Protein AF-A0A7X6AQM2-F1 (afdb_monomer)

Structure (mmCIF, N/CA/C/O backbone):
data_AF-A0A7X6AQM2-F1
#
_entry.id   AF-A0A7X6AQM2-F1
#
loop_
_atom_site.group_PDB
_atom_site.id
_atom_site.type_symbol
_atom_site.label_atom_id
_atom_site.label_alt_id
_atom_site.label_comp_id
_atom_site.label_asym_id
_atom_site.label_entity_id
_atom_site.label_seq_id
_atom_site.pdbx_PDB_ins_code
_atom_site.Cartn_x
_atom_site.Cartn_y
_atom_site.Cartn_z
_atom_site.occupancy
_atom_site.B_iso_or_equiv
_atom_site.auth_seq_id
_atom_site.auth_comp_id
_atom_site.auth_asym_id
_atom_site.auth_atom_id
_atom_site.pdbx_PDB_model_num
ATOM 1 N N . MET A 1 1 ? -16.603 -14.595 1.800 1.00 71.81 1 MET A N 1
ATOM 2 C CA . MET A 1 1 ? -15.869 -15.041 0.578 1.00 71.81 1 MET A CA 1
ATOM 3 C C . MET A 1 1 ? -14.512 -14.341 0.477 1.00 71.81 1 MET A C 1
ATOM 5 O O . MET A 1 1 ? -14.464 -13.124 0.649 1.00 71.81 1 MET A O 1
ATOM 9 N N . VAL A 1 2 ? -13.439 -15.099 0.225 1.00 81.06 2 VAL A N 1
ATOM 10 C CA . VAL A 1 2 ? -12.065 -14.603 0.018 1.00 81.06 2 VAL A CA 1
ATOM 11 C C . VAL A 1 2 ? -11.657 -14.906 -1.423 1.00 81.06 2 VAL A C 1
ATOM 13 O O . VAL A 1 2 ? -11.852 -16.033 -1.872 1.00 81.06 2 VAL A O 1
ATOM 16 N N . ALA A 1 3 ? -11.125 -13.911 -2.126 1.00 84.56 3 ALA A N 1
ATOM 17 C CA . ALA A 1 3 ? -10.468 -14.063 -3.418 1.00 84.56 3 ALA A CA 1
ATOM 18 C C . ALA A 1 3 ? -8.980 -13.736 -3.255 1.00 84.56 3 ALA A C 1
ATOM 20 O O . ALA A 1 3 ? -8.628 -12.808 -2.521 1.00 84.56 3 ALA A O 1
ATOM 21 N N . ILE A 1 4 ? -8.136 -14.530 -3.908 1.00 85.06 4 ILE A N 1
ATOM 22 C CA . ILE A 1 4 ? -6.693 -14.318 -3.991 1.00 85.06 4 ILE A CA 1
ATOM 23 C C . ILE A 1 4 ? -6.397 -14.077 -5.463 1.00 85.06 4 ILE A C 1
ATOM 25 O O . ILE A 1 4 ? -6.748 -14.906 -6.303 1.00 85.06 4 ILE A O 1
ATOM 29 N N . GLU A 1 5 ? -5.827 -12.920 -5.751 1.00 85.31 5 GLU A N 1
ATOM 30 C CA . GLU A 1 5 ? -5.520 -12.441 -7.094 1.00 85.31 5 GLU A CA 1
ATOM 31 C C . GLU A 1 5 ? -4.033 -12.063 -7.121 1.00 85.31 5 GLU A C 1
ATOM 33 O O . GLU A 1 5 ? -3.473 -11.664 -6.094 1.00 85.31 5 GLU A O 1
ATOM 38 N N . ASP A 1 6 ? -3.385 -12.220 -8.272 1.00 83.94 6 ASP A N 1
ATOM 39 C CA . ASP A 1 6 ? -2.012 -11.748 -8.442 1.00 83.94 6 ASP A CA 1
ATOM 40 C C . ASP A 1 6 ? -2.010 -10.217 -8.448 1.00 83.94 6 ASP A C 1
ATOM 42 O O . ASP A 1 6 ? -2.836 -9.590 -9.116 1.00 83.94 6 ASP A O 1
ATOM 46 N N . GLY A 1 7 ? -1.104 -9.616 -7.684 1.00 80.00 7 GLY A N 1
ATOM 47 C CA . GLY A 1 7 ? -0.935 -8.173 -7.635 1.00 80.00 7 GLY A CA 1
ATOM 48 C C . GLY A 1 7 ? -0.160 -7.643 -8.831 1.00 80.00 7 GLY A C 1
ATOM 49 O O . GLY A 1 7 ? 0.799 -8.246 -9.307 1.00 80.00 7 GLY A O 1
ATOM 50 N N . THR A 1 8 ? -0.555 -6.469 -9.307 1.00 86.25 8 THR A N 1
ATOM 51 C CA . THR A 1 8 ? 0.183 -5.733 -10.334 1.00 86.25 8 THR A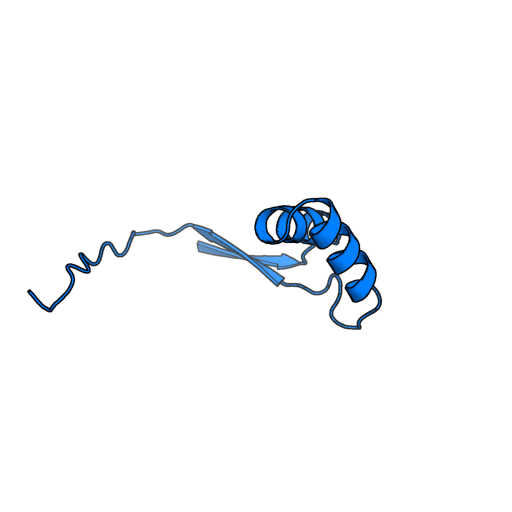 CA 1
ATOM 52 C C . THR A 1 8 ? 1.138 -4.713 -9.712 1.00 86.25 8 THR A C 1
ATOM 54 O O . THR A 1 8 ? 0.944 -4.233 -8.594 1.00 86.25 8 THR A O 1
ATOM 57 N N . ILE A 1 9 ? 2.155 -4.301 -10.475 1.00 85.62 9 ILE A N 1
ATOM 58 C CA . ILE A 1 9 ? 3.067 -3.214 -10.072 1.00 85.62 9 ILE A CA 1
ATOM 59 C C . ILE A 1 9 ? 2.313 -1.893 -9.852 1.00 85.62 9 ILE A C 1
ATOM 61 O O . ILE A 1 9 ? 2.679 -1.106 -8.979 1.00 85.62 9 ILE A O 1
ATOM 65 N N . GLU A 1 10 ? 1.249 -1.645 -10.615 1.00 88.38 10 GLU A N 1
ATOM 66 C CA . GLU A 1 10 ? 0.403 -0.462 -10.442 1.00 88.38 10 GLU A CA 1
ATOM 67 C C . GLU A 1 10 ? -0.317 -0.489 -9.088 1.00 88.38 10 GLU A C 1
ATOM 69 O O . GLU A 1 10 ? -0.252 0.480 -8.331 1.00 88.38 10 GLU A O 1
ATOM 74 N N . GLU A 1 11 ? -0.926 -1.618 -8.724 1.00 87.81 11 GLU A N 1
ATOM 75 C CA . GLU A 1 11 ? -1.576 -1.788 -7.421 1.00 87.81 11 GLU A CA 1
ATOM 76 C C . GLU A 1 11 ? -0.569 -1.705 -6.270 1.00 87.81 11 GLU A C 1
ATOM 78 O O . GLU A 1 11 ? -0.841 -1.051 -5.259 1.00 87.81 11 GLU A O 1
ATOM 83 N N . ALA A 1 12 ? 0.619 -2.292 -6.438 1.00 86.00 12 ALA A N 1
ATOM 84 C CA . ALA A 1 12 ? 1.712 -2.157 -5.482 1.00 86.00 12 ALA A CA 1
ATOM 85 C C . ALA A 1 12 ? 2.139 -0.688 -5.312 1.00 86.00 12 ALA A C 1
ATOM 87 O O . ALA A 1 12 ? 2.376 -0.244 -4.188 1.00 86.00 12 ALA A O 1
ATOM 88 N N . THR A 1 13 ? 2.159 0.094 -6.397 1.00 90.38 13 THR A N 1
ATOM 89 C CA . THR A 1 13 ? 2.468 1.534 -6.372 1.00 90.38 13 THR A CA 1
ATOM 90 C C . THR A 1 13 ? 1.405 2.321 -5.619 1.00 90.38 13 THR A C 1
ATOM 92 O O . THR A 1 13 ? 1.743 3.075 -4.706 1.00 90.38 13 THR A O 1
ATOM 95 N N . ILE A 1 14 ? 0.122 2.100 -5.922 1.00 91.81 14 ILE A N 1
ATOM 96 C CA . ILE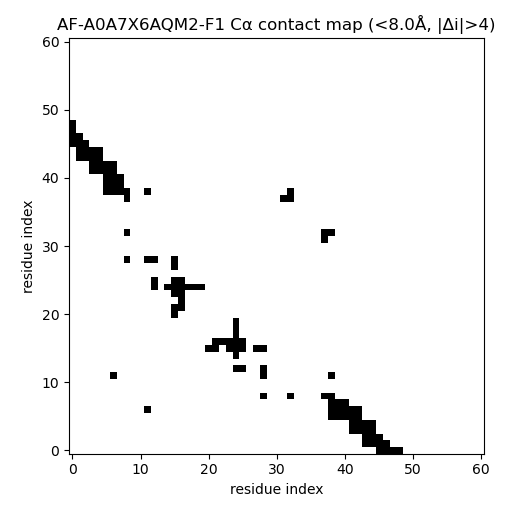 A 1 14 ? -0.998 2.751 -5.223 1.00 91.81 14 ILE A CA 1
ATOM 97 C C . ILE A 1 14 ? -0.937 2.454 -3.720 1.00 91.81 14 ILE A C 1
ATOM 99 O O . ILE A 1 14 ? -1.114 3.345 -2.885 1.00 91.81 14 ILE A O 1
ATOM 103 N N . MET A 1 15 ? -0.657 1.201 -3.356 1.00 89.06 15 MET A N 1
ATOM 104 C CA . MET A 1 15 ? -0.533 0.793 -1.959 1.00 89.06 15 MET A CA 1
ATOM 105 C C . MET A 1 15 ? 0.682 1.435 -1.286 1.00 89.06 15 MET A C 1
ATOM 107 O O . MET A 1 15 ? 0.547 1.999 -0.200 1.00 89.06 15 MET A O 1
ATOM 111 N N . ALA A 1 16 ? 1.852 1.410 -1.924 1.00 91.19 16 ALA A N 1
ATOM 112 C CA . ALA A 1 16 ? 3.063 2.011 -1.378 1.00 91.19 16 ALA A CA 1
ATOM 113 C C . ALA A 1 16 ? 2.887 3.519 -1.143 1.00 91.19 16 ALA A C 1
ATOM 115 O O . ALA A 1 16 ? 3.200 4.005 -0.058 1.00 91.19 16 ALA A O 1
ATOM 116 N N . GLN A 1 17 ? 2.308 4.248 -2.100 1.00 95.25 17 GLN A N 1
ATOM 117 C CA . GLN A 1 17 ? 2.038 5.682 -1.962 1.00 95.25 17 GLN A CA 1
ATOM 118 C C . GLN A 1 17 ? 1.048 5.977 -0.832 1.00 95.25 17 GLN A C 1
ATOM 120 O O . GLN A 1 17 ? 1.261 6.896 -0.043 1.00 95.25 17 GLN A O 1
ATOM 125 N N . ARG A 1 18 ? 0.010 5.147 -0.669 1.00 94.56 18 ARG A N 1
ATOM 126 C CA . ARG A 1 18 ? -0.975 5.310 0.409 1.00 94.56 18 ARG A CA 1
ATOM 127 C C . ARG A 1 18 ? -0.365 5.218 1.811 1.00 94.56 18 ARG A C 1
ATOM 129 O O . ARG A 1 18 ? -0.855 5.888 2.719 1.00 94.56 18 ARG A O 1
ATOM 136 N N . TYR A 1 19 ? 0.651 4.378 2.004 1.00 92.19 19 TYR A N 1
ATOM 137 C CA . TYR A 1 19 ? 1.240 4.123 3.325 1.00 92.19 19 TYR A CA 1
ATOM 138 C C . TYR A 1 19 ? 2.568 4.845 3.571 1.00 92.19 19 TYR A C 1
ATOM 140 O O . TYR A 1 19 ? 2.908 5.087 4.728 1.00 92.19 19 TYR A O 1
ATOM 148 N N . LEU A 1 20 ? 3.309 5.190 2.516 1.00 94.44 20 LEU A N 1
ATOM 149 C CA . LEU A 1 20 ? 4.635 5.810 2.604 1.00 94.44 20 LEU A CA 1
ATOM 150 C C . LEU A 1 20 ? 4.669 7.253 2.071 1.00 94.44 20 LEU A C 1
ATOM 152 O O . LEU A 1 20 ? 5.647 7.957 2.309 1.00 94.44 20 LEU A O 1
ATOM 156 N N . GLY A 1 21 ? 3.612 7.707 1.392 1.00 95.69 21 GLY A N 1
ATOM 157 C CA . GLY A 1 21 ? 3.569 8.978 0.666 1.00 95.69 21 GLY A CA 1
ATOM 158 C C . GLY A 1 21 ? 4.069 8.850 -0.777 1.00 95.69 21 GLY A C 1
ATOM 159 O O . GLY A 1 21 ? 4.748 7.885 -1.123 1.00 95.69 21 GLY A O 1
ATOM 160 N N . ASP A 1 22 ? 3.733 9.824 -1.624 1.00 94.69 22 ASP A N 1
ATOM 161 C CA . ASP A 1 22 ? 3.893 9.724 -3.083 1.00 94.69 22 ASP A CA 1
ATOM 162 C C . ASP A 1 22 ? 5.345 9.483 -3.537 1.00 94.69 22 ASP A C 1
ATOM 164 O O . ASP A 1 22 ? 5.607 8.550 -4.299 1.00 94.69 22 ASP A O 1
ATOM 168 N N . GLU A 1 23 ? 6.298 10.281 -3.040 1.00 94.62 23 GLU A N 1
ATOM 169 C CA . GLU A 1 23 ? 7.719 10.169 -3.412 1.00 94.62 23 GLU A CA 1
ATOM 170 C C . GLU A 1 23 ? 8.363 8.885 -2.878 1.00 94.62 23 GLU A C 1
ATOM 172 O O . GLU A 1 23 ? 9.004 8.143 -3.624 1.00 94.62 23 GLU A O 1
ATOM 177 N N . ILE A 1 24 ? 8.183 8.601 -1.584 1.00 94.44 24 ILE A N 1
ATOM 178 C CA . ILE A 1 24 ? 8.796 7.433 -0.939 1.00 94.44 24 ILE A CA 1
ATOM 179 C C . ILE A 1 24 ? 8.166 6.143 -1.471 1.00 94.44 24 ILE A C 1
ATOM 181 O O . ILE A 1 24 ? 8.872 5.162 -1.688 1.00 94.44 24 ILE A O 1
ATOM 185 N N . GLY A 1 25 ? 6.857 6.143 -1.726 1.00 93.25 25 GLY A N 1
ATO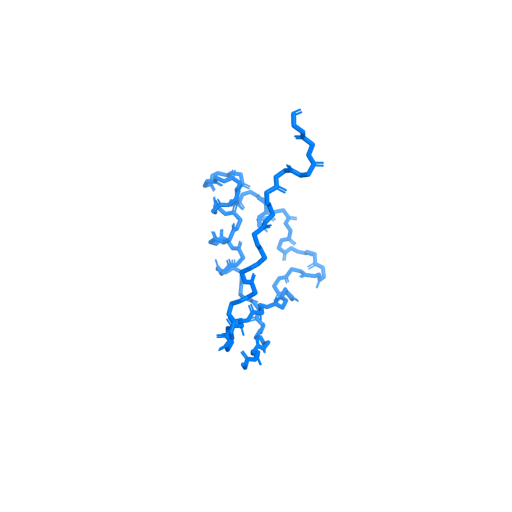M 186 C CA . GLY A 1 25 ? 6.137 5.009 -2.295 1.00 93.25 25 GLY A CA 1
ATOM 187 C C . GLY A 1 25 ? 6.610 4.664 -3.706 1.00 93.25 25 GLY A C 1
ATOM 188 O O . GLY A 1 25 ? 6.874 3.496 -3.988 1.00 93.25 25 GLY A O 1
ATOM 189 N N . ALA A 1 26 ? 6.797 5.668 -4.569 1.00 92.25 26 ALA A N 1
ATOM 190 C CA . ALA A 1 26 ? 7.346 5.454 -5.907 1.00 92.25 26 ALA A CA 1
ATOM 191 C C . ALA A 1 26 ? 8.783 4.904 -5.852 1.00 92.25 26 ALA A C 1
ATOM 193 O O . ALA A 1 26 ? 9.104 3.922 -6.523 1.00 92.25 26 ALA A O 1
ATOM 194 N N . ALA A 1 27 ? 9.638 5.484 -5.001 1.00 91.88 27 ALA A N 1
ATOM 195 C CA . ALA A 1 27 ? 11.010 5.014 -4.816 1.00 91.88 27 ALA A CA 1
ATOM 196 C C . ALA A 1 27 ? 11.074 3.584 -4.253 1.00 91.88 27 ALA A C 1
ATOM 198 O O . ALA A 1 27 ? 11.931 2.797 -4.656 1.00 91.88 27 ALA A O 1
ATOM 199 N N . TYR A 1 28 ? 10.159 3.234 -3.346 1.00 89.25 28 TYR A N 1
ATOM 200 C CA . TYR A 1 28 ? 10.055 1.895 -2.776 1.00 89.25 28 TYR A CA 1
ATOM 201 C C . TYR A 1 28 ? 9.779 0.847 -3.857 1.00 89.25 28 TYR A C 1
ATOM 203 O O . TYR A 1 28 ? 10.521 -0.130 -3.941 1.00 89.25 28 TYR A O 1
ATOM 211 N N . VAL A 1 29 ? 8.779 1.076 -4.716 1.00 89.69 29 VAL A N 1
ATOM 212 C CA . VAL A 1 29 ? 8.446 0.143 -5.805 1.00 89.69 29 VAL A CA 1
ATOM 213 C C . VAL A 1 29 ? 9.589 0.033 -6.810 1.00 89.69 29 VAL A C 1
ATOM 215 O O . VAL A 1 29 ? 9.953 -1.074 -7.197 1.00 89.69 29 VAL A O 1
ATOM 218 N N . GLU A 1 30 ? 10.234 1.139 -7.183 1.00 89.56 30 GLU A N 1
ATOM 219 C CA . GLU A 1 30 ? 11.402 1.088 -8.074 1.00 89.56 30 GLU A CA 1
ATOM 220 C C . GLU A 1 30 ? 12.599 0.347 -7.455 1.00 89.56 30 GLU A C 1
ATOM 222 O O . GLU A 1 30 ? 13.334 -0.345 -8.159 1.00 89.56 30 GLU A O 1
ATOM 227 N N . MET A 1 31 ? 12.796 0.424 -6.136 1.00 88.50 31 MET A N 1
ATOM 228 C CA . MET A 1 31 ? 13.834 -0.351 -5.448 1.00 88.50 31 MET A CA 1
ATOM 229 C C . MET A 1 31 ? 13.509 -1.842 -5.355 1.00 88.50 31 MET A C 1
ATOM 231 O O . MET A 1 31 ? 14.427 -2.666 -5.263 1.00 88.50 31 MET A O 1
ATOM 235 N N . THR A 1 32 ? 12.230 -2.206 -5.323 1.00 85.12 32 THR A N 1
ATOM 236 C CA . THR A 1 32 ? 11.815 -3.597 -5.150 1.00 85.12 32 THR A CA 1
ATOM 237 C C . THR A 1 32 ? 11.497 -4.292 -6.465 1.00 85.12 32 THR A C 1
ATOM 239 O O . THR A 1 32 ? 11.690 -5.497 -6.506 1.00 85.12 32 THR A O 1
ATOM 242 N N . ARG A 1 33 ? 11.164 -3.586 -7.558 1.00 81.06 33 ARG A N 1
ATOM 243 C CA . ARG A 1 33 ? 10.685 -4.138 -8.851 1.00 81.06 33 ARG A CA 1
ATOM 244 C C . ARG A 1 33 ? 11.512 -5.253 -9.502 1.00 81.06 33 ARG A C 1
ATOM 246 O O . ARG A 1 33 ? 10.987 -5.979 -10.333 1.00 81.06 33 ARG A O 1
ATOM 253 N N . ASN A 1 34 ? 12.806 -5.354 -9.192 1.00 78.31 34 ASN A N 1
ATOM 254 C CA . ASN A 1 34 ? 13.714 -6.359 -9.767 1.00 78.31 34 ASN A CA 1
ATOM 255 C C . ASN A 1 34 ? 13.978 -7.536 -8.819 1.00 78.31 34 ASN A C 1
ATOM 257 O O . ASN A 1 34 ? 14.795 -8.408 -9.122 1.00 78.31 34 ASN A O 1
ATOM 261 N N . ARG A 1 35 ? 13.348 -7.545 -7.641 1.00 79.69 35 ARG A N 1
ATOM 262 C CA . ARG A 1 35 ? 13.430 -8.679 -6.729 1.00 79.69 35 ARG A CA 1
ATOM 263 C C . ARG A 1 35 ? 12.592 -9.837 -7.275 1.00 79.69 35 ARG A C 1
ATOM 265 O O . ARG A 1 35 ? 11.563 -9.580 -7.896 1.00 79.69 35 ARG A O 1
ATOM 272 N N . PRO A 1 36 ? 12.987 -11.096 -7.025 1.00 70.06 36 PRO A N 1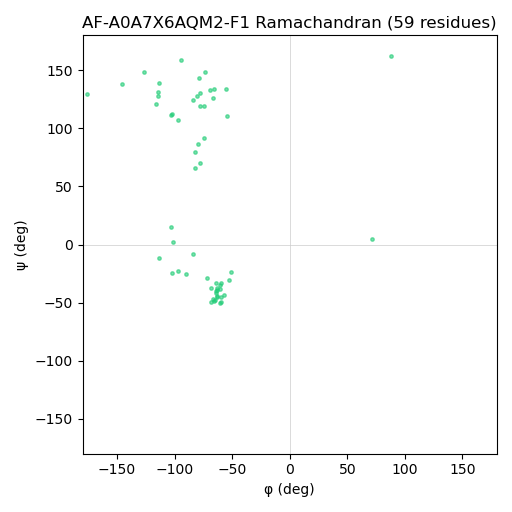
ATOM 273 C CA . PRO A 1 36 ? 12.206 -12.268 -7.432 1.00 70.06 36 PRO A CA 1
ATOM 274 C C . PRO A 1 36 ? 10.745 -12.223 -6.960 1.00 70.06 36 PRO A C 1
ATOM 276 O O . PRO A 1 36 ? 9.861 -12.761 -7.613 1.00 70.06 36 PRO A O 1
ATOM 279 N N . GLU A 1 37 ? 10.498 -11.581 -5.824 1.00 68.38 37 GLU A N 1
ATOM 280 C CA . GLU A 1 37 ? 9.187 -11.394 -5.205 1.00 68.38 37 GLU A CA 1
ATOM 281 C C . GLU A 1 37 ? 8.365 -10.203 -5.739 1.00 68.38 37 GLU A C 1
ATOM 283 O O . GLU A 1 37 ? 7.198 -10.072 -5.381 1.00 68.38 37 GLU A O 1
ATOM 288 N N . ALA A 1 38 ? 8.930 -9.337 -6.582 1.00 64.38 38 ALA A N 1
ATOM 289 C CA . ALA A 1 38 ? 8.255 -8.120 -7.028 1.00 64.38 38 ALA A CA 1
ATOM 290 C C . ALA A 1 38 ? 7.217 -8.390 -8.120 1.00 64.38 38 ALA A C 1
ATOM 292 O O . ALA A 1 38 ? 7.521 -9.054 -9.110 1.00 64.38 38 ALA A O 1
ATOM 293 N N . GLY A 1 39 ? 5.996 -7.876 -7.951 1.00 61.09 39 GLY A N 1
ATOM 294 C CA . GLY A 1 39 ? 4.865 -8.216 -8.820 1.00 61.09 39 GLY A CA 1
ATOM 295 C C . GLY A 1 39 ? 4.346 -9.644 -8.613 1.00 61.09 39 GLY A C 1
ATOM 296 O O . GLY A 1 39 ? 3.464 -10.077 -9.345 1.00 61.0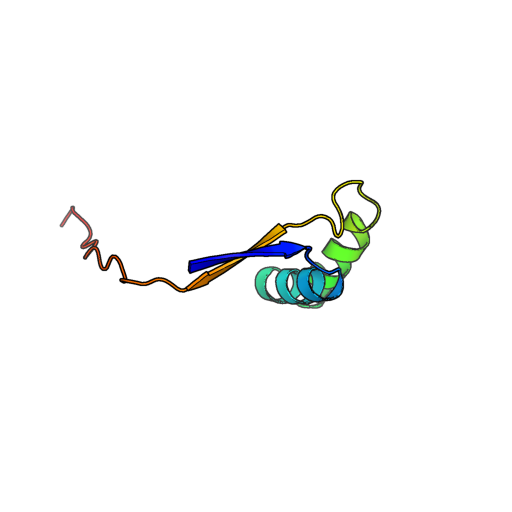9 39 GLY A O 1
ATOM 297 N N . ASN A 1 40 ? 4.890 -10.374 -7.630 1.00 63.16 40 ASN A N 1
ATOM 298 C CA . ASN A 1 40 ? 4.384 -11.662 -7.151 1.00 63.16 40 ASN A CA 1
ATOM 299 C C . ASN A 1 40 ? 3.639 -11.497 -5.812 1.00 63.16 40 ASN A C 1
ATOM 301 O O . ASN A 1 40 ? 3.411 -12.476 -5.096 1.00 63.16 40 ASN A O 1
ATOM 305 N N . GLU A 1 41 ? 3.286 -10.266 -5.424 1.00 73.06 41 GLU A N 1
ATOM 306 C CA . GLU A 1 41 ? 2.478 -10.030 -4.236 1.00 73.06 41 GLU A CA 1
ATOM 307 C C . GLU A 1 41 ? 1.066 -10.596 -4.434 1.00 73.06 41 GLU A C 1
ATOM 309 O O . GLU A 1 41 ? 0.369 -10.254 -5.384 1.00 73.06 41 GLU A O 1
ATOM 314 N N . SER A 1 42 ? 0.602 -11.443 -3.515 1.00 74.81 42 SER A N 1
ATOM 315 C CA . SER A 1 42 ? -0.794 -11.889 -3.524 1.00 74.81 42 SER A CA 1
ATOM 316 C C . SER A 1 42 ? -1.698 -10.801 -2.947 1.00 74.81 42 SER A C 1
ATOM 318 O O . SER A 1 42 ? -1.583 -10.448 -1.768 1.00 74.81 42 SER A O 1
ATOM 320 N N . LEU A 1 43 ? -2.644 -10.306 -3.742 1.00 79.38 43 LEU A N 1
ATOM 321 C CA . LEU A 1 43 ? -3.703 -9.432 -3.258 1.00 79.38 43 LEU A CA 1
ATOM 322 C C . LEU A 1 43 ? -4.837 -10.276 -2.681 1.00 79.38 43 LEU A C 1
ATOM 324 O O . LEU A 1 43 ? -5.400 -11.156 -3.333 1.00 79.38 43 LEU A O 1
ATOM 328 N N . ILE A 1 44 ? -5.177 -10.000 -1.422 1.00 81.94 44 ILE A N 1
ATOM 329 C CA . ILE A 1 44 ? -6.264 -10.683 -0.722 1.00 81.94 44 ILE A CA 1
ATOM 330 C C . ILE A 1 44 ? -7.473 -9.761 -0.666 1.00 81.94 44 ILE A C 1
ATOM 332 O O . ILE A 1 44 ? -7.497 -8.772 0.070 1.00 81.94 44 ILE A O 1
ATOM 336 N N . ARG A 1 45 ? -8.527 -10.132 -1.393 1.00 79.44 45 ARG A N 1
ATOM 337 C CA . ARG A 1 45 ? -9.820 -9.452 -1.343 1.00 79.44 45 ARG A CA 1
ATOM 338 C C . ARG A 1 45 ? -10.793 -10.262 -0.502 1.00 79.44 45 ARG A C 1
ATOM 340 O O . ARG A 1 45 ? -11.236 -11.344 -0.882 1.00 79.44 45 ARG A O 1
ATOM 347 N N . MET A 1 46 ? -11.162 -9.721 0.654 1.00 85.25 46 MET A N 1
ATOM 348 C CA . MET A 1 46 ? -12.089 -10.363 1.583 1.00 85.25 46 MET A CA 1
ATOM 349 C C . MET A 1 46 ? -13.384 -9.561 1.701 1.00 85.25 46 MET A C 1
ATOM 351 O O . MET A 1 46 ? -13.361 -8.375 2.021 1.00 85.25 46 MET A O 1
ATOM 355 N N . ARG A 1 47 ? -14.529 -10.230 1.515 1.00 82.88 47 ARG A N 1
ATOM 356 C CA . ARG A 1 47 ? -15.835 -9.711 1.943 1.00 82.88 47 ARG A CA 1
ATOM 357 C C . ARG A 1 47 ? -16.191 -10.332 3.299 1.00 82.88 47 ARG A C 1
ATOM 359 O O . ARG A 1 47 ? -16.525 -11.523 3.317 1.00 82.88 47 ARG A O 1
ATOM 366 N N . PRO A 1 48 ? -16.139 -9.571 4.407 1.00 81.94 48 PRO A N 1
ATOM 367 C CA . PRO A 1 48 ? -16.569 -10.076 5.702 1.00 81.94 48 PRO A CA 1
ATOM 368 C C . PRO A 1 48 ? -18.079 -10.345 5.690 1.00 81.94 48 PRO A C 1
ATOM 370 O O . PRO A 1 48 ? -18.865 -9.532 5.205 1.00 81.94 48 PRO A O 1
ATOM 373 N N . GLU A 1 49 ? -18.485 -11.505 6.206 1.00 81.50 49 GLU A N 1
ATOM 374 C CA . GLU A 1 49 ? -19.899 -11.913 6.290 1.00 81.50 49 GLU A CA 1
ATOM 375 C C . GLU A 1 49 ? -20.545 -11.472 7.607 1.00 81.50 49 GLU A C 1
ATOM 377 O O . GLU A 1 49 ? -21.754 -11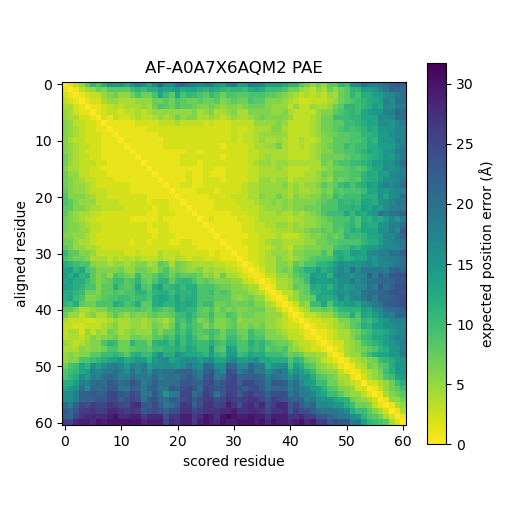.258 7.673 1.00 81.50 49 GLU A O 1
ATOM 382 N N . ARG A 1 50 ? -19.728 -11.292 8.651 1.00 80.38 50 ARG A N 1
ATOM 383 C CA . ARG A 1 50 ? -20.093 -10.699 9.939 1.00 80.38 50 ARG A CA 1
ATOM 384 C C . ARG A 1 50 ? -18.890 -9.927 10.470 1.00 80.38 50 ARG A C 1
ATOM 386 O O . ARG A 1 50 ? -17.765 -10.413 10.381 1.00 80.38 50 ARG A O 1
ATOM 393 N N . TRP A 1 51 ? -19.122 -8.742 11.020 1.00 77.75 51 TRP A N 1
ATOM 394 C CA . TRP A 1 51 ? -18.083 -7.984 11.711 1.00 77.75 51 TRP 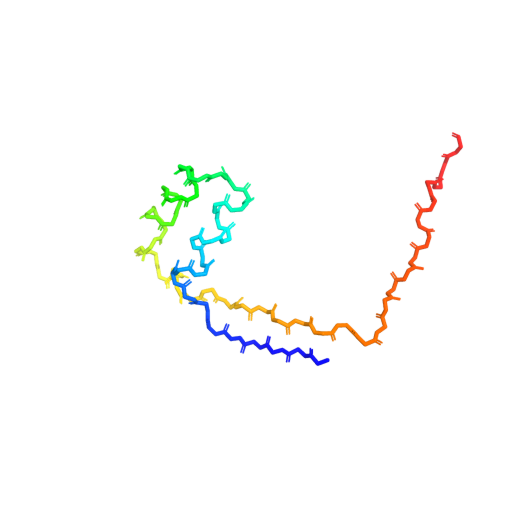A CA 1
ATOM 395 C C . TRP A 1 51 ? -17.916 -8.537 13.124 1.00 77.75 51 TRP A C 1
ATOM 397 O O . TRP A 1 51 ? -18.894 -8.656 13.860 1.00 77.75 51 TRP A O 1
ATOM 407 N N . PHE A 1 52 ? -16.687 -8.873 13.512 1.00 70.25 52 PHE A N 1
ATOM 408 C CA . PHE A 1 52 ? -16.381 -9.188 14.903 1.00 70.25 52 PHE A CA 1
ATOM 409 C C . PHE A 1 52 ? -16.230 -7.868 15.668 1.00 70.25 52 PHE A C 1
ATOM 411 O O . PHE A 1 52 ? -15.139 -7.311 15.760 1.00 70.25 52 PHE A O 1
ATOM 418 N N . SER A 1 53 ? -17.339 -7.319 16.162 1.00 73.00 53 SER A N 1
ATOM 419 C CA . SER A 1 53 ? -17.323 -6.147 17.039 1.00 73.00 53 SER A CA 1
ATOM 420 C C . SER A 1 53 ? -17.030 -6.600 18.470 1.00 73.00 53 SER A C 1
ATOM 422 O O . SER A 1 53 ? -17.93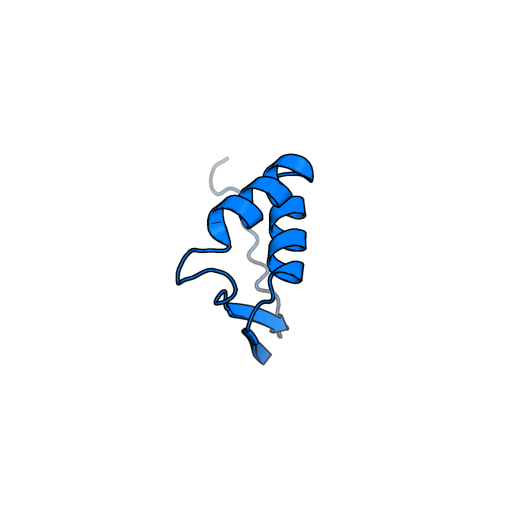9 -6.780 19.280 1.00 73.00 53 SER A O 1
ATOM 424 N N . GLY A 1 54 ? -15.758 -6.855 18.768 1.00 74.50 54 GLY A N 1
ATOM 425 C CA . GLY A 1 54 ? -15.305 -6.936 20.152 1.00 74.50 54 GLY A CA 1
ATOM 426 C C . GLY A 1 54 ? -15.229 -5.523 20.716 1.00 74.50 54 GLY A C 1
ATOM 427 O O . GLY A 1 54 ? -14.486 -4.700 20.184 1.00 74.50 54 GLY A O 1
ATOM 428 N N . ASP A 1 55 ? -15.996 -5.230 21.765 1.00 69.25 55 ASP A N 1
ATOM 429 C CA . ASP A 1 55 ? -15.816 -3.991 22.517 1.00 69.25 55 ASP A CA 1
ATOM 430 C C . ASP A 1 55 ? -14.555 -4.136 23.375 1.00 69.25 55 ASP A C 1
ATOM 432 O O . ASP A 1 55 ? -14.567 -4.696 24.474 1.00 69.25 55 ASP A O 1
ATOM 436 N N . PHE A 1 56 ? -13.423 -3.711 22.819 1.00 69.50 56 PHE A N 1
ATOM 437 C CA . PHE A 1 56 ? -12.164 -3.642 23.545 1.00 69.50 56 PHE A CA 1
ATOM 438 C C . PHE A 1 56 ? -12.130 -2.349 24.360 1.00 69.50 56 PHE A C 1
ATOM 440 O O . PHE A 1 56 ? -11.305 -1.463 24.126 1.00 69.50 56 PHE A O 1
ATOM 447 N N . ALA A 1 57 ? -13.016 -2.243 25.351 1.00 72.19 57 ALA A N 1
ATOM 448 C CA . ALA A 1 57 ? -12.806 -1.305 26.439 1.00 72.19 57 ALA A CA 1
ATOM 449 C C . ALA A 1 57 ? -11.436 -1.615 27.062 1.00 72.19 57 ALA A C 1
ATOM 451 O O . ALA A 1 57 ? -11.107 -2.783 27.307 1.00 72.19 57 ALA A O 1
ATOM 452 N N . LYS A 1 58 ? -10.614 -0.584 27.307 1.00 69.94 58 LYS A N 1
ATOM 453 C CA . LYS A 1 58 ? -9.360 -0.762 28.045 1.00 69.94 58 LYS A CA 1
ATOM 454 C C . LYS A 1 58 ? -9.701 -1.434 29.370 1.00 69.94 58 LYS A C 1
ATOM 456 O O . LYS A 1 58 ? -10.318 -0.830 30.243 1.00 69.94 58 LYS A O 1
ATOM 461 N N . ARG A 1 59 ? -9.302 -2.694 29.533 1.00 64.31 59 ARG A N 1
ATOM 462 C CA . ARG A 1 59 ? -9.395 -3.389 30.813 1.00 64.31 59 ARG A CA 1
ATOM 463 C C . ARG A 1 59 ? -8.240 -2.911 31.675 1.00 64.31 59 ARG A C 1
ATO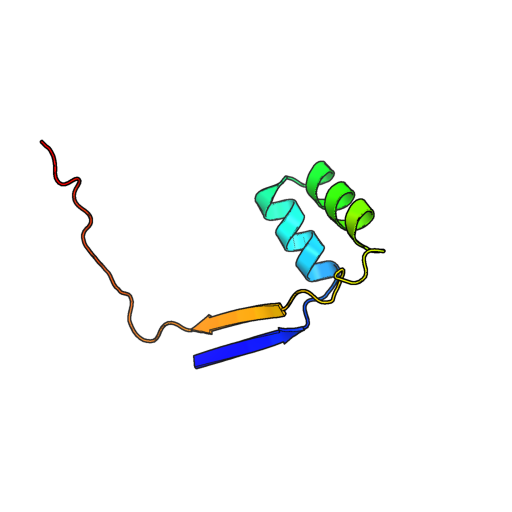M 465 O O . ARG A 1 59 ? -7.305 -3.667 31.814 1.00 64.31 59 ARG A O 1
ATOM 472 N N . HIS A 1 60 ? -8.282 -1.660 32.133 1.00 64.94 60 HIS A N 1
ATOM 473 C CA . HIS A 1 60 ? -7.653 -1.106 33.341 1.00 64.94 60 HIS A CA 1
ATOM 474 C C . HIS A 1 60 ? -8.096 0.364 33.462 1.00 64.94 60 HIS A C 1
ATOM 476 O O . HIS A 1 60 ? -8.076 1.091 32.466 1.00 64.94 60 HIS A O 1
ATOM 482 N N . GLY A 1 61 ? -8.592 0.712 34.657 1.00 51.53 61 GLY A N 1
ATOM 483 C CA . GLY A 1 61 ? -9.239 1.984 34.994 1.00 51.53 61 GLY A CA 1
ATOM 484 C C . GLY A 1 61 ? -8.297 3.106 35.390 1.00 51.53 61 GLY A C 1
ATOM 485 O O . GLY A 1 61 ? -7.066 2.882 35.396 1.00 51.53 61 GLY A O 1
#

Nearest PDB structures (foldseek):
  1cp9-assembly1_A  TM=8.363E-01  e=8.071E+00  Providencia rettgeri

Sequence (61 aa):
MVAIEDGTIEEATIMAQRYLGDEIGAAYVEMTRNRPEAGNESLIRMRPERWFSGDFAKRHG

Foldseek 3Di:
DKDKDQDALVNQLVVLCVVPNNPRSVVVSVVCCPPPCRSRDIDIDDDDPDDPPDPPDPPDD

pLDDT: mean 81.43, std 10.2, range [51.53, 95.69]

Radius of gyration: 16.83 Å; Cα contacts (8 Å, |Δi|>4): 61; chains: 1; bounding box: 34×25×45 Å

Solvent-accessible surface area (backbone atoms only — not comparable to full-atom values): 3832 Å² total; per-residue (Å²): 97,76,48,80,42,84,32,47,63,66,56,52,34,57,52,31,22,75,76,58,36,66,69,56,7,50,53,49,45,68,72,39,57,84,42,94,63,43,59,64,45,77,40,77,49,71,52,81,90,69,82,86,81,73,84,78,67,75,92,70,134

Secondary structure (DSSP, 8-state):
-EEEEEPPHHHHHHHHHHHH-HHHHHHHHHHHTTSTTTT-PEEEEE--SS--------S--

Mean predicted aligned error: 9.01 Å